Protein AF-A0A930NSH7-F1 (af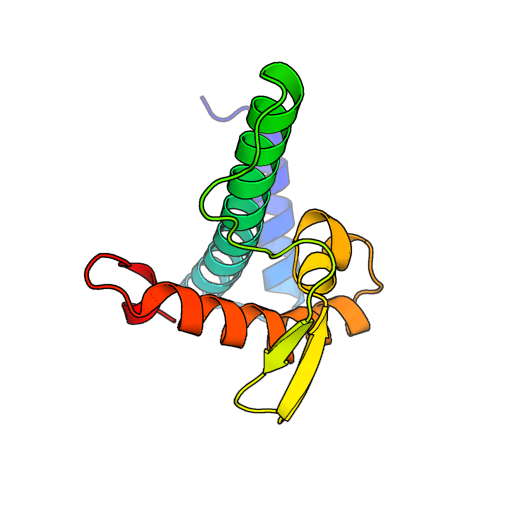db_monomer_lite)

Radius of gyration: 16.74 Å; chains: 1; bounding box: 42×33×46 Å

Secondary structure (DSSP, 8-state):
---HHHHHHHHHHHHHHHHTT---HHHHHHHHHHHHHHHHHHHHHHHHHHHHHHTT---SS-SS-TT-EEE-TTT--EEEGGGGSHHHHTTS-HHHHHHHIIIIIHHHHHHHTTSTT-GGGGT-

Structure (mmCIF, N/CA/C/O backbone):
data_AF-A0A930NSH7-F1
#
_entry.id   AF-A0A930NSH7-F1
#
loop_
_atom_site.group_PDB
_atom_site.id
_atom_site.type_symbol
_atom_site.label_atom_id
_atom_site.label_alt_id
_atom_site.label_comp_id
_atom_site.label_asym_id
_atom_site.label_entity_id
_atom_site.label_seq_id
_atom_site.pdbx_PDB_ins_code
_atom_site.Cartn_x
_atom_site.Cartn_y
_atom_site.Cartn_z
_atom_site.occupancy
_atom_site.B_iso_or_equiv
_atom_site.auth_seq_id
_atom_site.auth_comp_id
_atom_site.auth_asym_id
_atom_site.auth_atom_id
_atom_site.pdbx_PDB_model_num
ATOM 1 N N . MET A 1 1 ? -20.522 20.195 -0.266 1.00 53.00 1 MET A N 1
ATOM 2 C CA . MET A 1 1 ? -21.417 19.530 0.707 1.00 53.00 1 MET A CA 1
ATOM 3 C C . MET A 1 1 ? -21.140 18.042 0.645 1.00 53.00 1 MET A C 1
ATOM 5 O O . MET A 1 1 ? -21.145 17.502 -0.452 1.00 53.00 1 MET A O 1
ATOM 9 N N . ILE A 1 2 ? -20.865 17.403 1.782 1.00 58.16 2 ILE A N 1
ATOM 10 C CA . ILE A 1 2 ? -20.812 15.938 1.863 1.00 58.16 2 ILE A CA 1
ATOM 11 C C . ILE A 1 2 ? -22.242 15.445 1.614 1.00 58.16 2 ILE A C 1
ATOM 13 O O . ILE A 1 2 ? -23.164 15.867 2.311 1.00 58.16 2 ILE A O 1
ATOM 17 N N . THR A 1 3 ? -22.456 14.646 0.571 1.00 76.25 3 THR A N 1
ATOM 18 C CA . THR A 1 3 ? -23.774 14.073 0.270 1.00 76.25 3 THR A CA 1
ATOM 19 C C . THR A 1 3 ? -24.158 13.054 1.345 1.00 76.25 3 THR A C 1
ATOM 21 O O . THR A 1 3 ? -23.286 12.494 2.014 1.00 76.25 3 THR A O 1
ATOM 24 N N . GLY A 1 4 ? -25.459 12.790 1.517 1.00 81.56 4 GLY A N 1
ATOM 25 C CA . GLY A 1 4 ? -25.937 11.817 2.510 1.00 81.56 4 GLY A CA 1
ATOM 26 C C . GLY A 1 4 ? -25.272 10.442 2.370 1.00 81.56 4 GLY A C 1
ATOM 27 O O . GLY A 1 4 ? -24.912 9.836 3.370 1.00 81.56 4 GLY A O 1
ATOM 28 N N . GLU A 1 5 ? -24.999 10.008 1.136 1.00 82.94 5 GLU A N 1
ATOM 29 C CA . GLU A 1 5 ? -24.356 8.722 0.847 1.00 82.94 5 GLU A CA 1
ATOM 30 C C . GLU A 1 5 ? -22.902 8.641 1.340 1.00 82.94 5 GLU A C 1
ATOM 32 O O . GLU A 1 5 ? -22.498 7.631 1.917 1.00 82.94 5 GLU A O 1
ATOM 37 N N . ILE A 1 6 ? -22.110 9.706 1.157 1.00 83.25 6 ILE A N 1
ATOM 38 C CA . ILE A 1 6 ? -20.717 9.739 1.628 1.00 83.25 6 ILE A CA 1
ATOM 39 C C . ILE A 1 6 ? -20.687 9.690 3.155 1.00 83.25 6 ILE A C 1
ATOM 41 O O . ILE A 1 6 ? -19.890 8.949 3.726 1.00 83.25 6 ILE A O 1
ATOM 45 N N . LYS A 1 7 ? -21.587 10.429 3.815 1.00 82.56 7 LYS A N 1
ATOM 46 C CA . LYS A 1 7 ? -21.708 10.395 5.274 1.00 82.56 7 LYS A CA 1
ATOM 47 C C . LYS A 1 7 ? -22.033 8.983 5.770 1.00 82.56 7 LYS A C 1
ATOM 49 O O . LYS A 1 7 ? -21.334 8.483 6.640 1.00 82.56 7 LYS A O 1
ATOM 54 N N . THR A 1 8 ? -23.006 8.308 5.157 1.00 86.88 8 THR A N 1
ATOM 55 C CA . THR A 1 8 ? -23.367 6.931 5.528 1.00 86.88 8 THR A CA 1
ATOM 56 C C . THR A 1 8 ? -22.198 5.955 5.385 1.00 86.88 8 THR A C 1
ATOM 58 O O . THR A 1 8 ? -22.018 5.101 6.246 1.00 86.88 8 THR A O 1
ATOM 61 N N . LYS A 1 9 ? -21.368 6.081 4.341 1.00 85.75 9 LYS A N 1
ATOM 62 C CA . LYS A 1 9 ? -20.169 5.237 4.183 1.00 85.75 9 LYS A CA 1
ATOM 63 C C . LYS A 1 9 ? -19.134 5.495 5.283 1.00 85.75 9 LYS A C 1
ATOM 65 O O . LYS A 1 9 ? -18.516 4.551 5.760 1.00 85.75 9 LYS A O 1
ATOM 70 N N . ILE A 1 10 ? -18.950 6.753 5.686 1.00 83.62 10 ILE A N 1
ATOM 71 C CA . ILE A 1 10 ? -18.044 7.114 6.788 1.00 83.62 10 ILE A CA 1
ATOM 72 C C . ILE A 1 10 ? -18.554 6.524 8.108 1.00 83.62 10 ILE A C 1
ATOM 74 O O . ILE A 1 10 ? -17.778 5.898 8.828 1.00 83.62 10 ILE A O 1
ATOM 78 N N . ASP A 1 11 ? -19.853 6.654 8.384 1.00 84.19 11 ASP A N 1
ATOM 79 C CA . ASP A 1 11 ? -20.477 6.113 9.596 1.00 84.19 11 ASP A CA 1
ATOM 80 C C . ASP A 1 11 ? -20.327 4.575 9.657 1.00 84.19 11 ASP A C 1
ATOM 82 O O . ASP A 1 11 ? -19.944 4.027 10.686 1.00 84.19 11 ASP A O 1
ATOM 86 N N . GLN A 1 12 ? -20.494 3.870 8.529 1.00 86.81 12 GLN A N 1
ATOM 87 C CA . GLN A 1 12 ? -20.283 2.414 8.447 1.00 86.81 12 GLN A CA 1
ATOM 88 C C . GLN A 1 12 ? -18.843 1.983 8.764 1.00 86.81 12 GLN A C 1
ATOM 90 O O . GLN A 1 12 ? -18.622 0.951 9.406 1.00 86.81 12 GLN A O 1
ATOM 95 N N . ILE A 1 13 ? -17.852 2.753 8.305 1.00 84.19 13 ILE A N 1
ATOM 96 C CA . ILE A 1 13 ? -16.442 2.493 8.618 1.00 84.19 13 ILE A CA 1
ATOM 97 C C . ILE A 1 13 ? -16.225 2.642 10.127 1.00 84.19 13 ILE A C 1
ATOM 99 O O . ILE A 1 13 ? -15.624 1.767 10.749 1.00 84.19 13 ILE A O 1
ATOM 103 N N . TRP A 1 14 ? -16.762 3.710 10.721 1.00 82.19 14 TRP A N 1
ATOM 104 C CA . TRP A 1 14 ? -16.666 3.967 12.157 1.00 82.19 14 TRP A CA 1
ATOM 105 C C . TRP A 1 14 ? -17.290 2.846 13.000 1.00 82.19 14 TRP A C 1
ATOM 107 O O . TRP A 1 14 ? -16.644 2.325 13.912 1.00 82.19 14 TRP A O 1
ATOM 117 N N . ASP A 1 15 ? -18.502 2.412 12.649 1.00 85.06 15 ASP A N 1
ATOM 118 C CA . ASP A 1 15 ? -19.201 1.320 13.335 1.00 85.06 15 ASP A CA 1
ATOM 119 C C . ASP A 1 15 ? -18.402 0.008 13.283 1.00 85.06 15 ASP A C 1
ATOM 121 O O . ASP A 1 15 ? -18.321 -0.724 14.272 1.00 85.06 15 ASP A O 1
ATOM 125 N N . THR A 1 16 ? -17.740 -0.265 12.155 1.00 85.69 16 THR A N 1
ATOM 126 C CA . THR A 1 16 ? -16.900 -1.460 11.981 1.00 85.69 16 THR A CA 1
ATOM 127 C C . THR A 1 16 ? -15.706 -1.460 12.941 1.00 85.69 16 THR A C 1
ATOM 129 O O . THR A 1 16 ? -15.412 -2.486 13.561 1.00 85.69 16 THR A O 1
ATOM 132 N N . PHE A 1 17 ? -15.033 -0.319 13.118 1.00 82.69 17 PHE A N 1
ATOM 133 C CA . PHE A 1 17 ? -13.924 -0.195 14.071 1.00 82.69 17 PHE A CA 1
ATOM 134 C C . PHE A 1 17 ? -14.397 -0.316 15.523 1.00 82.69 17 PHE A C 1
ATOM 136 O O . PHE A 1 17 ? -13.754 -1.001 16.324 1.00 82.69 17 PHE A O 1
ATOM 143 N N . HIS A 1 18 ? -15.554 0.270 15.837 1.00 80.75 18 HIS A N 1
ATOM 144 C CA . HIS A 1 18 ? -16.147 0.203 17.168 1.00 80.75 18 HIS A CA 1
ATOM 145 C C . HIS A 1 18 ? -16.514 -1.237 17.570 1.00 80.75 18 HIS A C 1
ATOM 147 O O . HIS A 1 18 ? -16.164 -1.679 18.665 1.00 80.75 18 HIS A O 1
ATOM 153 N N . VAL A 1 19 ? -17.157 -2.006 16.679 1.00 84.06 19 VAL A N 1
ATOM 154 C CA . VAL A 1 19 ? -17.486 -3.430 16.913 1.00 84.06 19 VAL A CA 1
ATOM 155 C C . VAL A 1 19 ? -16.225 -4.290 17.049 1.00 84.06 19 VAL A C 1
ATOM 157 O O . VAL A 1 19 ? -16.219 -5.269 17.793 1.00 84.06 19 VAL A O 1
ATOM 160 N N . SER A 1 20 ? -15.138 -3.893 16.385 1.00 76.81 20 SER A N 1
ATOM 161 C CA . SER A 1 20 ? -13.837 -4.575 16.436 1.00 76.81 20 SER A CA 1
ATOM 162 C C . SER A 1 20 ? -13.015 -4.241 17.694 1.00 76.81 20 SER A C 1
ATOM 164 O O . SER A 1 20 ? -11.884 -4.702 17.827 1.00 76.81 20 SER A O 1
ATOM 166 N N . GLY A 1 21 ? -13.555 -3.435 18.618 1.00 80.25 21 GLY A N 1
ATOM 167 C CA . GLY A 1 21 ? -12.912 -3.076 19.887 1.00 80.25 21 GLY A CA 1
ATOM 168 C C . GLY A 1 21 ? -11.845 -1.980 19.793 1.00 80.25 21 GLY A C 1
ATOM 169 O O . GLY A 1 21 ? -11.198 -1.678 20.795 1.00 80.25 21 GLY A O 1
ATOM 170 N N . ILE A 1 22 ? -11.674 -1.347 18.626 1.00 78.69 22 ILE A N 1
ATOM 171 C CA . ILE A 1 22 ? -10.795 -0.184 18.453 1.00 78.69 22 ILE A CA 1
ATOM 172 C C . ILE A 1 22 ? -11.627 1.066 18.738 1.00 78.69 22 ILE A C 1
ATOM 174 O O . ILE A 1 22 ? -12.286 1.619 17.862 1.00 78.69 22 ILE A O 1
ATOM 178 N N . THR A 1 23 ? -11.625 1.497 19.998 1.00 78.12 23 THR A N 1
ATOM 179 C CA . THR A 1 23 ? -12.443 2.629 20.461 1.00 78.12 23 THR A CA 1
ATOM 180 C C . THR A 1 23 ? -11.702 3.963 20.447 1.00 78.12 23 THR A C 1
ATOM 182 O O . THR A 1 23 ? -12.347 5.006 20.531 1.00 78.12 23 THR A O 1
ATOM 185 N N . ASN A 1 24 ? -10.366 3.958 20.336 1.00 85.56 24 ASN A N 1
ATOM 186 C CA . ASN A 1 24 ? -9.568 5.182 20.285 1.00 85.56 24 ASN A CA 1
ATOM 187 C C . ASN A 1 24 ? -9.640 5.819 18.879 1.00 85.56 24 ASN A C 1
ATOM 189 O O . ASN A 1 24 ? -9.094 5.243 17.932 1.00 85.56 24 ASN A O 1
ATOM 193 N N . PRO A 1 25 ? -10.232 7.022 18.732 1.00 82.38 25 PRO A N 1
ATOM 194 C CA . PRO A 1 25 ? -10.357 7.704 17.443 1.00 82.38 25 PRO A CA 1
ATOM 195 C C . PRO A 1 25 ? -9.018 7.976 16.749 1.00 82.38 25 PRO A C 1
ATOM 197 O O . PRO A 1 25 ? -8.951 7.953 15.523 1.00 82.38 25 PRO A O 1
ATOM 200 N N . ILE A 1 26 ? -7.953 8.229 17.520 1.00 87.88 26 ILE A N 1
ATOM 201 C CA . ILE A 1 26 ? -6.618 8.510 16.975 1.00 87.88 26 ILE A CA 1
ATOM 202 C C . ILE A 1 26 ? -6.068 7.258 16.292 1.00 87.88 26 ILE A C 1
ATOM 204 O O . ILE A 1 26 ? -5.634 7.325 15.148 1.00 87.88 26 ILE A O 1
ATOM 208 N N . THR A 1 27 ? -6.183 6.102 16.947 1.00 85.25 27 THR A N 1
ATOM 209 C CA . THR A 1 27 ? -5.752 4.820 16.379 1.00 85.25 27 THR A CA 1
ATOM 210 C C . THR A 1 27 ? -6.528 4.483 15.109 1.00 85.25 27 THR A C 1
ATOM 212 O O . THR A 1 27 ? -5.935 4.045 14.129 1.00 85.25 27 THR A O 1
ATOM 215 N N . VAL A 1 28 ? -7.844 4.726 15.082 1.00 84.88 28 VAL A N 1
ATOM 216 C CA . VAL A 1 28 ? -8.649 4.541 13.861 1.00 84.88 28 VAL A CA 1
ATOM 217 C C . VAL A 1 28 ? -8.129 5.425 12.728 1.00 84.88 28 VAL A C 1
ATOM 219 O O . VAL A 1 28 ? -7.939 4.946 11.609 1.00 84.88 28 VAL A O 1
ATOM 222 N N . LEU A 1 29 ? -7.853 6.698 13.017 1.00 85.94 29 LEU A N 1
ATOM 223 C CA . LEU A 1 29 ? -7.335 7.642 12.031 1.00 85.94 29 LEU A CA 1
ATOM 224 C C . LEU A 1 29 ? -5.963 7.217 11.491 1.00 85.94 29 LEU A C 1
ATOM 226 O O . LEU A 1 29 ? -5.741 7.303 10.284 1.00 85.94 29 LEU A O 1
ATOM 230 N N . GLU A 1 30 ? -5.069 6.711 12.339 1.00 85.81 30 GLU A N 1
ATOM 231 C CA . GLU A 1 30 ? -3.772 6.163 11.922 1.00 85.81 30 GLU A CA 1
ATOM 232 C C . GLU A 1 30 ? -3.944 4.973 10.970 1.00 85.81 30 GLU A C 1
ATOM 234 O O . GLU A 1 30 ? -3.396 4.986 9.867 1.00 85.81 30 GLU A O 1
ATOM 239 N N . GLN A 1 31 ? -4.774 3.987 11.334 1.00 85.31 31 GLN A N 1
ATOM 240 C CA . GLN A 1 31 ? -5.016 2.814 10.485 1.00 85.31 31 GLN A CA 1
ATOM 241 C C . GLN A 1 31 ? -5.623 3.202 9.129 1.00 85.31 31 GLN A C 1
ATOM 243 O O . GLN A 1 31 ? -5.209 2.690 8.086 1.00 85.31 31 GLN A O 1
ATOM 248 N N . MET A 1 32 ? -6.571 4.145 9.120 1.00 86.94 32 MET A N 1
ATOM 249 C CA . MET A 1 32 ? -7.138 4.676 7.878 1.00 86.94 32 MET A CA 1
ATOM 250 C C . MET A 1 32 ? -6.088 5.404 7.038 1.00 86.94 32 MET A C 1
ATOM 252 O O . MET A 1 32 ? -6.044 5.224 5.823 1.00 86.94 32 MET A O 1
ATOM 256 N N . THR A 1 33 ? -5.220 6.194 7.671 1.00 87.44 33 THR A N 1
ATOM 257 C CA . THR A 1 33 ? -4.157 6.934 6.980 1.00 87.44 33 THR A CA 1
ATOM 258 C C . THR A 1 33 ? -3.159 5.982 6.325 1.00 87.44 33 THR A C 1
ATOM 260 O O . THR A 1 33 ? -2.796 6.196 5.170 1.00 87.44 33 THR A O 1
ATOM 263 N N . TYR A 1 34 ? -2.781 4.888 6.993 1.00 88.31 34 TYR A N 1
ATOM 264 C CA . TYR A 1 34 ? -1.928 3.857 6.396 1.00 88.31 34 TYR A CA 1
ATOM 265 C C . TYR A 1 34 ? -2.581 3.198 5.180 1.00 88.31 34 TYR A C 1
ATOM 267 O O . TYR A 1 34 ? -1.939 3.046 4.140 1.00 88.31 34 TYR A O 1
ATOM 275 N N . ILE A 1 35 ? -3.872 2.870 5.270 1.00 89.62 35 ILE A N 1
ATOM 276 C CA . ILE A 1 35 ? -4.642 2.326 4.144 1.00 89.62 35 ILE A CA 1
ATOM 277 C C . ILE A 1 35 ? -4.687 3.305 2.969 1.00 89.62 35 ILE A C 1
ATOM 279 O O . ILE A 1 35 ? -4.433 2.912 1.827 1.00 89.62 35 ILE A O 1
ATOM 283 N N . PHE A 1 36 ? -4.973 4.580 3.230 1.00 90.44 36 PHE A N 1
ATOM 284 C CA . PHE A 1 36 ? -4.990 5.596 2.183 1.00 90.44 36 PHE A CA 1
ATOM 285 C C . PHE A 1 36 ? -3.627 5.775 1.541 1.00 90.44 36 PHE A C 1
ATOM 287 O O . PHE A 1 36 ? -3.553 5.864 0.321 1.00 90.44 36 PHE A O 1
ATOM 294 N N . PHE A 1 37 ? -2.556 5.762 2.327 1.00 89.00 37 PHE A N 1
ATOM 295 C CA . PHE A 1 37 ? -1.210 5.876 1.796 1.00 89.00 37 PHE A CA 1
ATOM 296 C C . PHE A 1 37 ? -0.861 4.707 0.865 1.00 89.00 37 PHE A C 1
ATOM 298 O O . PHE A 1 37 ? -0.438 4.941 -0.264 1.00 89.00 37 PHE A O 1
ATOM 305 N N . MET A 1 38 ? -1.112 3.462 1.292 1.00 91.38 38 MET A N 1
ATOM 306 C CA . MET A 1 38 ? -0.905 2.270 0.456 1.00 91.38 38 MET A CA 1
ATOM 307 C C . MET A 1 38 ? -1.663 2.370 -0.872 1.00 91.38 38 MET A C 1
ATOM 309 O O . MET A 1 38 ? -1.112 2.078 -1.932 1.00 91.38 38 MET A O 1
ATOM 313 N N . LYS A 1 39 ? -2.919 2.826 -0.821 1.00 93.50 39 LYS A N 1
ATOM 314 C CA . LYS A 1 39 ? -3.732 3.037 -2.018 1.00 93.50 39 LYS A CA 1
ATOM 315 C C . LYS A 1 39 ? -3.185 4.156 -2.909 1.00 93.50 39 LYS A C 1
ATOM 317 O O . LYS A 1 39 ? -3.084 3.963 -4.112 1.00 93.50 39 LYS A O 1
ATOM 322 N N . MET A 1 40 ? -2.840 5.308 -2.339 1.00 9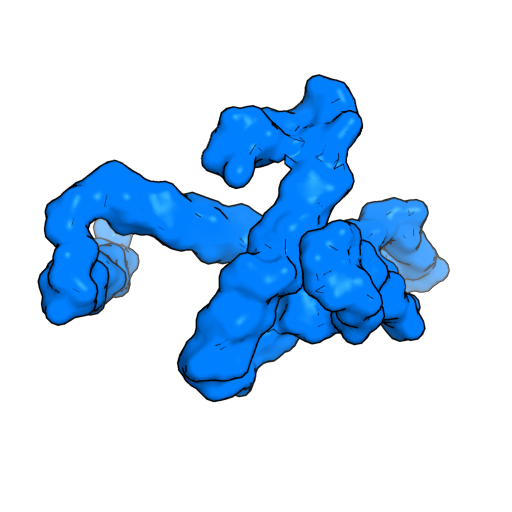2.00 40 MET A N 1
ATOM 323 C CA . MET A 1 40 ? -2.314 6.454 -3.087 1.00 92.00 40 MET A CA 1
ATOM 324 C C . MET A 1 40 ? -0.990 6.129 -3.779 1.00 92.00 40 MET A C 1
ATOM 326 O O . MET A 1 40 ? -0.756 6.591 -4.893 1.00 92.00 40 MET A O 1
ATOM 330 N N . LEU A 1 41 ? -0.137 5.335 -3.129 1.00 91.44 41 LEU A N 1
ATOM 331 C CA . LEU A 1 41 ? 1.135 4.891 -3.688 1.00 91.44 41 LEU A CA 1
ATOM 332 C C . LEU A 1 41 ? 0.925 4.041 -4.948 1.00 91.44 41 LEU A C 1
ATOM 334 O O . LEU A 1 41 ? 1.567 4.278 -5.968 1.00 91.44 41 LEU A O 1
ATOM 338 N N . ASP A 1 42 ? -0.007 3.090 -4.891 1.00 94.38 42 ASP A N 1
ATOM 339 C CA . ASP A 1 42 ? -0.355 2.242 -6.033 1.00 94.38 42 ASP A CA 1
ATOM 340 C C . ASP A 1 42 ? -1.101 3.015 -7.134 1.00 94.38 42 ASP A C 1
ATOM 342 O O . ASP A 1 42 ? -0.779 2.874 -8.310 1.00 94.38 42 ASP A O 1
ATOM 346 N N . ASP A 1 43 ? -2.038 3.897 -6.769 1.00 94.75 43 ASP A N 1
ATOM 347 C CA . ASP A 1 43 ? -2.763 4.745 -7.725 1.00 94.75 43 ASP A CA 1
ATOM 348 C C . ASP A 1 43 ? -1.794 5.655 -8.515 1.00 94.75 43 ASP A C 1
ATOM 350 O O . ASP A 1 43 ? -1.961 5.837 -9.720 1.00 94.75 43 ASP A O 1
ATOM 354 N N . LYS A 1 44 ? -0.748 6.192 -7.865 1.00 91.81 44 LYS A N 1
ATOM 355 C CA . LYS A 1 44 ? 0.302 6.984 -8.530 1.00 91.81 44 LYS A CA 1
ATOM 356 C C . LYS A 1 44 ? 1.087 6.142 -9.539 1.00 91.81 44 LYS A C 1
ATOM 358 O O . LYS A 1 44 ? 1.301 6.595 -10.660 1.00 91.81 44 LYS A O 1
ATOM 363 N N . GLN A 1 45 ? 1.492 4.932 -9.155 1.00 91.44 45 GLN A N 1
ATOM 364 C CA . GLN A 1 45 ? 2.194 4.007 -10.047 1.00 91.44 45 GLN A CA 1
ATOM 365 C C . GLN A 1 45 ? 1.320 3.642 -11.260 1.00 91.44 45 GLN A C 1
ATOM 367 O O . GLN A 1 45 ? 1.797 3.703 -12.388 1.00 91.44 45 GLN A O 1
ATOM 372 N N . LEU A 1 46 ? 0.034 3.337 -11.047 1.00 94.19 46 LEU A N 1
ATOM 373 C CA . LEU A 1 46 ? -0.922 3.056 -12.127 1.00 94.19 46 LEU A CA 1
ATOM 374 C C . LEU A 1 46 ? -1.062 4.238 -13.093 1.00 94.19 46 LEU A C 1
ATOM 376 O O . LEU A 1 46 ? -1.071 4.047 -14.303 1.00 94.19 46 LEU A O 1
ATOM 380 N N . GLN A 1 47 ? -1.123 5.465 -12.573 1.00 93.69 47 GLN A N 1
ATOM 381 C CA . GLN A 1 47 ? -1.182 6.666 -13.403 1.00 93.69 47 GLN A CA 1
ATOM 382 C C . GLN A 1 47 ? 0.090 6.845 -14.252 1.00 93.69 47 GLN A C 1
ATOM 384 O O . GLN A 1 47 ? 0.004 7.243 -15.414 1.00 93.69 47 GLN A O 1
ATOM 389 N N . GLU A 1 48 ? 1.267 6.568 -13.689 1.00 92.25 48 GLU A N 1
ATOM 390 C CA . GLU A 1 48 ? 2.536 6.615 -14.425 1.00 92.25 48 GLU A CA 1
ATOM 391 C C . GLU A 1 48 ? 2.608 5.514 -15.497 1.00 92.25 48 GLU A C 1
ATOM 393 O O . GLU A 1 48 ? 3.054 5.782 -16.611 1.00 92.25 48 GLU A O 1
ATOM 398 N N . GLU A 1 49 ? 2.109 4.310 -15.201 1.00 92.56 49 GLU A N 1
ATOM 399 C CA . GLU A 1 49 ? 1.974 3.196 -16.151 1.00 92.56 49 GLU A CA 1
ATOM 400 C C . GLU A 1 49 ? 0.996 3.523 -17.293 1.00 92.56 49 GLU A C 1
ATOM 402 O O . GLU A 1 49 ? 1.284 3.232 -18.454 1.00 92.56 49 GLU A O 1
ATOM 407 N N . ASP A 1 50 ? -0.138 4.162 -16.996 1.00 93.50 50 ASP A N 1
ATOM 408 C CA . ASP A 1 50 ? -1.110 4.628 -17.993 1.00 93.50 50 ASP A CA 1
ATOM 409 C C . ASP A 1 50 ? -0.476 5.634 -18.957 1.00 93.50 50 ASP A C 1
ATOM 411 O O . ASP A 1 50 ? -0.527 5.448 -20.172 1.00 93.50 50 ASP A O 1
ATOM 415 N N . MET A 1 51 ? 0.198 6.657 -18.421 1.00 91.50 51 MET A N 1
ATOM 416 C CA . MET A 1 51 ? 0.904 7.644 -19.241 1.00 91.50 51 MET A CA 1
ATOM 417 C C . MET A 1 51 ? 2.010 6.996 -20.077 1.00 91.50 51 MET A C 1
ATOM 419 O O . MET A 1 51 ? 2.150 7.294 -21.260 1.00 91.50 51 MET A O 1
ATOM 423 N N . ALA A 1 52 ? 2.791 6.097 -19.481 1.00 92.31 52 ALA A N 1
ATOM 424 C CA . ALA A 1 52 ? 3.849 5.379 -20.175 1.00 92.31 52 ALA A CA 1
ATOM 425 C C . ALA A 1 52 ? 3.301 4.610 -21.392 1.00 92.31 52 ALA A C 1
ATOM 427 O O . ALA A 1 52 ? 3.869 4.713 -22.480 1.00 92.31 52 ALA A O 1
ATOM 428 N N . ARG A 1 53 ? 2.149 3.940 -21.241 1.00 91.62 53 ARG A N 1
ATOM 429 C CA . ARG A 1 53 ? 1.448 3.245 -22.335 1.00 91.62 53 ARG A CA 1
ATOM 430 C C . ARG A 1 53 ? 0.934 4.189 -23.418 1.00 91.62 53 ARG A C 1
ATOM 432 O O . ARG A 1 53 ? 1.104 3.887 -24.595 1.00 91.62 53 ARG A O 1
ATOM 439 N N . ASP A 1 54 ? 0.341 5.318 -23.039 1.00 94.38 54 ASP A N 1
ATOM 440 C CA . ASP A 1 54 ? -0.202 6.290 -23.998 1.00 94.38 54 ASP A CA 1
ATOM 441 C C . ASP A 1 54 ? 0.891 6.945 -24.861 1.00 94.38 54 ASP A C 1
ATOM 443 O O . ASP A 1 54 ? 0.645 7.311 -26.012 1.00 94.38 54 ASP A O 1
ATOM 447 N N . PHE A 1 55 ? 2.104 7.078 -24.317 1.00 92.44 55 PHE A N 1
ATOM 448 C CA . PHE A 1 55 ? 3.246 7.712 -24.982 1.00 92.44 55 PHE A CA 1
ATOM 449 C C . PHE A 1 55 ? 4.320 6.728 -25.482 1.00 92.44 55 PHE A C 1
ATOM 451 O O . PHE A 1 55 ? 5.388 7.186 -25.886 1.00 92.44 55 PHE A O 1
ATOM 458 N N . ASP A 1 56 ? 4.057 5.413 -25.457 1.00 89.56 56 ASP A N 1
ATOM 459 C CA . ASP A 1 56 ? 5.008 4.341 -25.822 1.00 89.56 56 ASP A CA 1
ATOM 460 C C . ASP A 1 56 ? 6.396 4.538 -25.178 1.00 89.56 56 ASP A C 1
ATOM 462 O O . ASP A 1 56 ? 7.449 4.507 -25.817 1.00 89.56 56 ASP A O 1
ATOM 466 N N . SER A 1 57 ? 6.381 4.844 -23.881 1.00 90.44 57 SER A N 1
ATOM 467 C CA . SER A 1 57 ? 7.563 5.148 -23.074 1.00 90.44 57 SER A CA 1
ATOM 468 C C . SER A 1 57 ? 7.628 4.250 -21.840 1.00 90.44 57 SER A C 1
ATOM 470 O O . SER A 1 57 ? 6.673 3.550 -21.518 1.00 90.44 57 SER A O 1
ATOM 472 N N . GLU A 1 58 ? 8.759 4.254 -21.137 1.00 86.81 58 GLU A N 1
ATOM 473 C CA . GLU A 1 58 ? 8.938 3.488 -19.900 1.00 86.81 58 GLU A CA 1
ATOM 474 C C . GLU A 1 58 ? 8.787 4.381 -18.661 1.00 86.81 58 GLU A C 1
ATOM 476 O O . GLU A 1 58 ? 9.187 5.553 -18.654 1.00 86.81 58 GLU A O 1
ATOM 481 N N . VAL A 1 59 ? 8.252 3.812 -17.575 1.00 87.88 59 VAL A N 1
ATOM 482 C CA . VAL A 1 59 ? 8.221 4.481 -16.269 1.00 87.88 59 VAL A CA 1
ATOM 483 C C . VAL A 1 59 ? 9.659 4.631 -15.775 1.00 87.88 59 VAL A C 1
ATOM 485 O O . VAL A 1 59 ? 10.362 3.648 -15.567 1.00 87.88 59 VAL A O 1
ATOM 488 N N . LYS A 1 60 ? 10.116 5.874 -15.592 1.00 79.50 60 LYS A N 1
ATOM 489 C CA . LYS A 1 60 ? 11.534 6.162 -15.310 1.00 79.50 60 LYS A CA 1
ATOM 490 C C . LYS A 1 60 ? 11.997 5.718 -13.922 1.00 79.50 60 LYS A C 1
ATOM 492 O O . LYS A 1 60 ? 13.158 5.364 -13.775 1.00 79.50 60 LYS A O 1
ATOM 497 N N . ASN A 1 61 ? 11.123 5.784 -12.916 1.00 81.75 61 ASN A N 1
ATOM 498 C CA . ASN A 1 61 ? 11.437 5.435 -11.526 1.00 81.75 61 ASN A CA 1
ATOM 499 C C . ASN A 1 61 ? 10.215 4.784 -10.856 1.00 81.75 61 ASN A C 1
ATOM 501 O O . ASN A 1 61 ? 9.598 5.405 -9.988 1.00 81.75 61 ASN A O 1
ATOM 505 N N . PRO A 1 62 ? 9.812 3.578 -11.289 1.00 86.69 62 PRO A N 1
ATOM 506 C CA . PRO A 1 62 ? 8.642 2.923 -10.730 1.00 86.69 62 PRO A CA 1
ATOM 507 C C . PRO A 1 62 ? 8.891 2.591 -9.257 1.00 86.69 62 PRO A C 1
ATOM 509 O O . PRO A 1 62 ? 9.962 2.114 -8.881 1.00 86.69 62 PRO A O 1
ATOM 512 N N . THR A 1 63 ? 7.882 2.821 -8.422 1.00 87.19 63 THR A N 1
ATOM 513 C CA . THR A 1 63 ? 7.931 2.406 -7.013 1.00 87.19 63 THR A CA 1
ATOM 514 C C . THR A 1 63 ? 7.896 0.883 -6.907 1.00 87.19 63 THR A C 1
ATOM 516 O O . THR A 1 63 ? 8.610 0.292 -6.103 1.00 87.19 63 THR A O 1
ATOM 519 N N . PHE A 1 64 ? 7.077 0.246 -7.744 1.00 91.12 64 PHE A N 1
ATOM 520 C CA . PHE A 1 64 ? 6.943 -1.202 -7.820 1.00 91.12 64 PHE A CA 1
ATOM 521 C C . PHE A 1 64 ? 7.597 -1.698 -9.110 1.00 91.12 64 PHE A C 1
ATOM 523 O O . PHE A 1 64 ? 7.122 -1.405 -10.205 1.00 91.12 64 PHE A O 1
ATOM 530 N N . LEU A 1 65 ? 8.712 -2.422 -8.992 1.00 90.38 65 LEU A N 1
ATOM 531 C CA . LEU A 1 65 ? 9.462 -2.908 -10.150 1.00 90.38 65 LEU A CA 1
ATOM 532 C C . LEU A 1 65 ? 8.767 -4.127 -10.769 1.00 90.38 65 LEU A C 1
ATOM 534 O O . LEU A 1 65 ? 8.7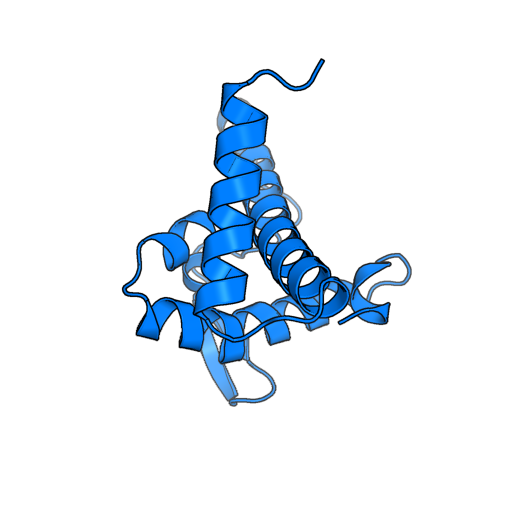04 -5.199 -10.161 1.00 90.38 65 LEU A O 1
ATOM 538 N N . VAL A 1 66 ? 8.277 -3.969 -11.999 1.00 88.56 66 VAL A N 1
ATOM 539 C CA . VAL A 1 66 ? 7.554 -5.020 -12.728 1.00 88.56 66 VAL A CA 1
ATOM 540 C C . VAL A 1 66 ? 8.446 -6.248 -12.923 1.00 88.56 66 VAL A C 1
ATOM 542 O O . VAL A 1 66 ? 9.566 -6.156 -13.425 1.00 88.56 66 VAL A O 1
ATOM 545 N N . GLY A 1 67 ? 7.936 -7.417 -12.527 1.00 89.56 67 GLY A N 1
ATOM 546 C CA . GLY A 1 67 ? 8.630 -8.701 -12.679 1.00 89.56 67 GLY A CA 1
ATOM 547 C C . GLY A 1 67 ? 9.820 -8.916 -11.738 1.00 89.56 67 GLY A C 1
ATOM 548 O O . GLY A 1 67 ? 10.542 -9.897 -11.910 1.00 89.56 67 GLY A O 1
ATOM 549 N N . GLN A 1 68 ? 10.032 -8.034 -10.757 1.00 92.94 68 GLN A N 1
ATOM 550 C CA . GLN A 1 68 ? 11.097 -8.176 -9.766 1.00 92.94 68 GLN A CA 1
ATOM 551 C C . GLN A 1 68 ? 10.554 -8.524 -8.377 1.00 92.94 68 GLN A C 1
ATOM 553 O O . GLN A 1 68 ? 9.374 -8.327 -8.063 1.00 92.94 68 GLN A O 1
ATOM 558 N N . ASN A 1 69 ? 11.463 -8.997 -7.526 1.00 94.44 69 ASN A N 1
ATOM 559 C CA . ASN A 1 69 ? 11.215 -9.245 -6.114 1.00 94.44 69 ASN A CA 1
ATOM 560 C C . ASN A 1 69 ? 11.927 -8.188 -5.265 1.00 94.44 69 ASN A C 1
ATOM 562 O O . ASN A 1 69 ? 13.057 -7.791 -5.549 1.00 94.44 69 ASN A O 1
ATOM 566 N N . TRP A 1 70 ? 11.264 -7.757 -4.203 1.00 94.00 70 TRP A N 1
ATOM 567 C CA . TRP A 1 70 ? 11.848 -6.995 -3.116 1.00 94.00 70 TRP A CA 1
ATOM 568 C C . TRP A 1 70 ? 12.333 -7.958 -2.031 1.00 94.00 70 TRP A C 1
ATOM 570 O O . TRP A 1 70 ? 11.587 -8.840 -1.605 1.00 94.00 70 TRP A O 1
ATOM 580 N N . LEU A 1 71 ? 13.578 -7.800 -1.584 1.00 93.44 71 LEU A N 1
ATOM 581 C CA . LEU A 1 71 ? 14.105 -8.544 -0.444 1.00 93.44 71 LEU A CA 1
ATOM 582 C C . LEU A 1 71 ? 13.702 -7.821 0.840 1.00 93.44 71 LEU A C 1
ATOM 584 O O . LEU A 1 71 ? 14.180 -6.719 1.111 1.00 93.44 71 LEU A O 1
ATOM 588 N N . ASN A 1 72 ? 12.842 -8.451 1.633 1.00 91.62 72 ASN A N 1
ATOM 589 C CA . ASN A 1 72 ? 12.434 -7.906 2.916 1.00 91.62 72 ASN A CA 1
ATOM 590 C C . ASN A 1 72 ? 13.619 -7.954 3.903 1.00 91.62 72 ASN A C 1
ATOM 592 O O . ASN A 1 72 ? 14.087 -9.048 4.221 1.00 91.62 72 ASN A O 1
ATOM 596 N N . PRO A 1 73 ? 14.106 -6.812 4.427 1.00 88.56 73 PRO A N 1
ATOM 597 C CA . PRO A 1 73 ? 15.284 -6.778 5.293 1.00 88.56 73 PRO A CA 1
ATOM 598 C C . PRO A 1 73 ? 15.029 -7.357 6.693 1.00 88.56 73 PRO A C 1
ATOM 600 O O . PRO A 1 73 ? 15.981 -7.613 7.423 1.00 88.56 73 PRO A O 1
ATOM 603 N N . VAL A 1 74 ? 13.764 -7.538 7.086 1.00 89.00 74 VAL A N 1
ATOM 604 C CA . VAL A 1 74 ? 13.377 -8.076 8.398 1.00 89.00 74 VAL A CA 1
ATOM 605 C C . VAL A 1 74 ? 13.169 -9.584 8.336 1.00 89.00 74 VAL A C 1
ATOM 607 O O . VAL A 1 74 ? 13.590 -10.302 9.240 1.00 89.00 74 VAL A O 1
ATOM 610 N N . THR A 1 75 ? 12.494 -10.072 7.294 1.00 89.31 75 THR A N 1
ATOM 611 C CA . THR A 1 75 ? 12.170 -11.501 7.153 1.00 89.31 75 THR A CA 1
ATOM 612 C C . THR A 1 75 ? 13.157 -12.266 6.274 1.00 89.31 75 THR A C 1
ATOM 614 O O . THR A 1 75 ? 13.090 -13.492 6.242 1.00 89.31 75 THR A O 1
ATOM 617 N N . GLU A 1 76 ? 14.045 -11.562 5.563 1.00 91.38 76 GLU A N 1
ATOM 618 C CA . GLU A 1 76 ? 14.989 -12.105 4.574 1.00 91.38 76 GLU A CA 1
ATOM 619 C C . GLU A 1 76 ? 14.305 -12.888 3.437 1.00 91.38 76 GLU A C 1
ATOM 621 O O . GLU A 1 76 ? 14.916 -13.727 2.776 1.00 91.38 76 GLU A O 1
ATOM 626 N N . GLN A 1 77 ? 13.019 -12.619 3.194 1.00 92.12 77 GLN A N 1
ATOM 627 C CA . GLN A 1 77 ? 12.242 -13.262 2.137 1.00 92.12 77 GLN A CA 1
ATOM 628 C C . GLN A 1 77 ? 12.159 -12.384 0.893 1.00 92.12 77 GLN A C 1
ATOM 630 O O . GLN A 1 77 ? 11.987 -11.166 0.976 1.00 92.12 77 GLN A O 1
ATOM 635 N N . GLU A 1 78 ? 12.224 -13.024 -0.272 1.00 94.62 78 GLU A N 1
ATOM 636 C CA . GLU A 1 78 ? 11.902 -12.386 -1.542 1.00 94.62 78 GLU A CA 1
ATOM 637 C C . GLU A 1 78 ? 10.386 -12.295 -1.727 1.00 94.62 78 GLU A C 1
ATOM 639 O O . GLU A 1 78 ? 9.672 -13.300 -1.693 1.00 94.62 78 GLU A O 1
ATOM 644 N N . VAL A 1 79 ? 9.901 -11.080 -1.954 1.00 94.31 79 VAL A N 1
ATOM 645 C CA . VAL A 1 79 ? 8.482 -10.774 -2.112 1.00 94.31 79 VAL A CA 1
ATOM 646 C C . VAL A 1 79 ? 8.280 -10.064 -3.448 1.00 94.31 79 VAL A C 1
ATOM 648 O O . VAL A 1 79 ? 8.875 -9.009 -3.660 1.00 94.31 79 VAL A O 1
ATOM 651 N N . PRO A 1 80 ? 7.442 -10.579 -4.363 1.00 95.88 80 PRO A N 1
ATOM 652 C CA . PRO A 1 80 ? 7.174 -9.901 -5.629 1.00 95.88 80 PRO A CA 1
ATOM 653 C C . PRO A 1 80 ? 6.623 -8.491 -5.404 1.00 95.88 80 PRO A C 1
ATOM 655 O O . PRO A 1 80 ? 5.655 -8.335 -4.651 1.00 95.88 80 PRO A O 1
ATOM 658 N N . TYR A 1 81 ? 7.169 -7.480 -6.091 1.00 94.00 81 TYR A N 1
ATOM 659 C CA . TYR A 1 81 ? 6.686 -6.092 -5.975 1.00 94.00 81 TYR A CA 1
ATOM 660 C C . TYR A 1 81 ? 5.182 -5.984 -6.255 1.00 94.00 81 TYR A C 1
ATOM 662 O O . TYR A 1 81 ? 4.461 -5.326 -5.509 1.00 94.00 81 TYR A O 1
ATOM 670 N N . GLU A 1 82 ? 4.689 -6.710 -7.261 1.00 94.12 82 GLU A N 1
ATOM 671 C CA . GLU A 1 82 ? 3.264 -6.766 -7.612 1.00 94.12 82 GLU A CA 1
ATOM 672 C C . GLU A 1 82 ? 2.380 -7.214 -6.439 1.00 94.12 82 GLU A C 1
ATOM 674 O O . GLU A 1 82 ? 1.293 -6.684 -6.232 1.00 94.12 82 GLU A O 1
ATOM 679 N N . SER A 1 83 ? 2.850 -8.157 -5.617 1.00 94.12 83 SER A N 1
ATOM 680 C CA . SER A 1 83 ? 2.071 -8.669 -4.482 1.00 94.12 83 SER A CA 1
ATOM 681 C C . SER A 1 83 ? 1.886 -7.636 -3.364 1.00 94.12 83 SER A C 1
ATOM 683 O O . SER A 1 83 ? 0.954 -7.754 -2.567 1.00 94.12 83 SER A O 1
ATOM 685 N N . MET A 1 84 ? 2.732 -6.602 -3.338 1.00 94.31 84 MET A N 1
ATOM 686 C CA . MET A 1 84 ? 2.683 -5.500 -2.377 1.00 94.31 84 MET A CA 1
ATOM 687 C C . MET A 1 84 ? 1.830 -4.318 -2.860 1.00 94.31 84 MET A C 1
ATOM 689 O O . MET A 1 84 ? 1.687 -3.337 -2.132 1.00 94.31 84 MET A O 1
ATOM 693 N N . ARG A 1 85 ? 1.244 -4.391 -4.063 1.00 95.00 85 ARG A N 1
ATOM 694 C CA . ARG A 1 85 ? 0.363 -3.347 -4.603 1.00 95.00 85 ARG A CA 1
ATOM 695 C C . ARG A 1 85 ? -1.039 -3.451 -4.014 1.00 95.00 85 ARG A C 1
ATOM 697 O O . ARG A 1 85 ? -1.616 -4.540 -3.948 1.00 95.00 85 ARG A O 1
ATOM 704 N N . TRP A 1 86 ? -1.624 -2.308 -3.648 1.00 94.94 86 TRP A N 1
ATOM 705 C CA . TRP A 1 86 ? -2.983 -2.236 -3.096 1.00 94.94 86 TRP A CA 1
ATOM 706 C C . TRP A 1 86 ? -4.020 -2.894 -4.012 1.00 94.94 86 TRP A C 1
ATOM 708 O O . TRP A 1 86 ? -4.863 -3.659 -3.544 1.00 94.94 86 TRP A O 1
ATOM 718 N N . SER A 1 87 ? -3.944 -2.634 -5.317 1.00 94.75 87 SER A N 1
ATOM 719 C CA . SER A 1 87 ? -4.791 -3.226 -6.356 1.00 94.75 87 SER A CA 1
ATOM 720 C C . SER A 1 87 ? -4.731 -4.751 -6.397 1.00 94.75 87 SER A C 1
ATOM 722 O O . SER A 1 87 ? -5.712 -5.364 -6.806 1.00 94.75 87 SER A O 1
ATOM 724 N N . VAL A 1 88 ? -3.649 -5.369 -5.918 1.00 94.88 88 VAL A N 1
ATOM 725 C CA . VAL A 1 88 ? -3.465 -6.824 -5.892 1.00 94.88 88 VAL A CA 1
ATOM 726 C C . VAL A 1 88 ? -3.918 -7.404 -4.555 1.00 94.88 88 VAL A C 1
ATOM 728 O O . VAL A 1 88 ? -4.863 -8.199 -4.508 1.00 94.88 88 VAL A O 1
ATOM 731 N N . PHE A 1 89 ? -3.300 -6.997 -3.441 1.00 94.19 89 PHE A N 1
ATOM 732 C CA . PHE A 1 89 ? -3.549 -7.664 -2.160 1.00 94.19 89 PHE A CA 1
ATOM 733 C C . PHE A 1 89 ? -4.961 -7.425 -1.612 1.00 94.19 89 PHE A C 1
ATOM 735 O O . PHE A 1 89 ? -5.461 -8.255 -0.855 1.00 94.19 89 PHE A O 1
ATOM 742 N N . ARG A 1 90 ? -5.659 -6.354 -2.019 1.00 93.31 90 ARG A N 1
ATOM 743 C CA . ARG A 1 90 ? -7.051 -6.093 -1.595 1.00 93.31 90 ARG A CA 1
ATOM 744 C C . ARG A 1 90 ? -8.045 -7.173 -2.030 1.00 93.31 90 ARG A C 1
ATOM 746 O O . ARG A 1 90 ? -9.158 -7.220 -1.515 1.00 93.31 90 ARG A O 1
ATOM 753 N N . HIS A 1 91 ? -7.677 -7.975 -3.029 1.00 92.88 91 HIS A N 1
ATOM 754 C CA . HIS A 1 91 ? -8.482 -9.084 -3.538 1.00 92.88 91 HIS A CA 1
ATOM 755 C C . HIS A 1 91 ? -8.089 -10.428 -2.917 1.00 92.88 91 HIS A C 1
ATOM 757 O O . HIS A 1 91 ? -8.712 -11.449 -3.209 1.00 92.88 91 HIS A O 1
ATOM 763 N N . THR A 1 92 ? -7.074 -10.441 -2.052 1.00 91.88 92 THR A N 1
ATOM 764 C CA . THR A 1 92 ? -6.699 -11.633 -1.291 1.00 91.88 92 THR A CA 1
ATOM 765 C C . THR A 1 92 ? -7.642 -11.832 -0.102 1.00 91.88 92 THR A C 1
ATOM 767 O O . THR A 1 92 ? -8.337 -10.911 0.329 1.00 91.88 92 THR A O 1
ATOM 770 N N . GLY A 1 93 ? -7.706 -13.059 0.424 1.00 92.75 93 GLY A N 1
ATOM 771 C CA . GLY A 1 93 ? -8.497 -13.341 1.625 1.00 92.75 93 GLY A CA 1
ATOM 772 C C . GLY A 1 93 ? -8.025 -12.506 2.830 1.00 92.75 93 GLY A C 1
ATOM 773 O O . GLY A 1 93 ? -6.837 -12.188 2.896 1.00 92.75 93 GLY A O 1
ATOM 774 N N . PRO A 1 94 ? -8.903 -12.190 3.806 1.00 89.88 94 PRO A N 1
ATOM 775 C CA . PRO A 1 94 ? -8.590 -11.269 4.906 1.00 89.88 94 PRO A CA 1
ATOM 776 C C . PRO A 1 94 ? -7.301 -11.593 5.670 1.00 89.88 94 PRO A C 1
ATOM 778 O O . PRO A 1 94 ? -6.524 -10.691 5.966 1.00 89.88 94 PRO A O 1
ATOM 781 N N . GLU A 1 95 ? -7.049 -12.877 5.938 1.00 92.75 95 GLU A N 1
ATOM 782 C CA . GLU A 1 95 ? -5.834 -13.331 6.624 1.00 92.75 95 GLU A CA 1
ATOM 783 C C . GLU A 1 95 ? -4.576 -13.049 5.794 1.00 92.75 95 GLU A C 1
ATOM 785 O O . GLU A 1 95 ? -3.627 -12.440 6.279 1.00 92.75 95 GLU A O 1
ATOM 790 N N . ASN A 1 96 ? -4.585 -13.422 4.513 1.00 92.81 96 ASN A N 1
ATOM 791 C CA . ASN A 1 96 ? -3.445 -13.201 3.622 1.00 92.81 96 ASN A CA 1
ATOM 792 C C . ASN A 1 96 ? -3.179 -11.708 3.417 1.00 92.81 96 ASN A C 1
ATOM 794 O O . ASN A 1 96 ? -2.023 -11.290 3.421 1.00 92.81 96 ASN A O 1
ATOM 798 N N . MET A 1 97 ? -4.238 -10.906 3.291 1.00 93.38 97 MET A N 1
ATOM 799 C CA . MET A 1 97 ? -4.134 -9.453 3.207 1.00 93.38 97 MET A CA 1
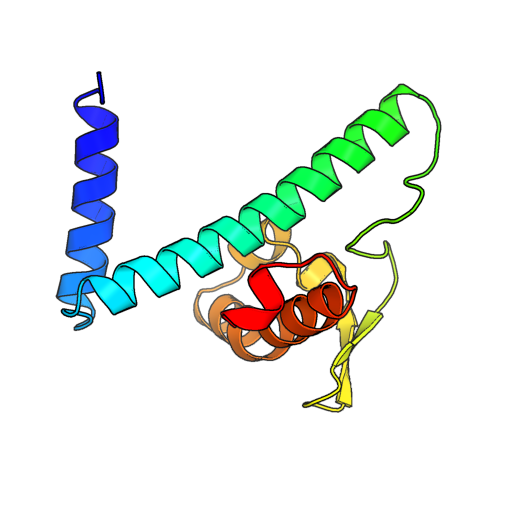ATOM 800 C C . MET A 1 97 ? -3.468 -8.886 4.462 1.00 93.38 97 MET A C 1
ATOM 802 O O . MET A 1 97 ? -2.529 -8.099 4.361 1.00 93.38 97 MET A O 1
ATOM 806 N N . PHE A 1 98 ? -3.923 -9.310 5.644 1.00 91.69 98 PHE A N 1
ATOM 807 C CA . PHE A 1 98 ? -3.359 -8.865 6.912 1.00 91.69 98 PHE A CA 1
ATOM 808 C C . PHE A 1 98 ? -1.876 -9.231 7.038 1.00 91.69 98 PHE A C 1
ATOM 810 O O . PHE A 1 98 ? -1.066 -8.366 7.370 1.00 91.69 98 PHE A O 1
ATOM 817 N N . GLN A 1 99 ? -1.501 -10.475 6.724 1.00 93.31 99 GLN A N 1
ATOM 818 C CA . GLN A 1 99 ? -0.102 -10.907 6.773 1.00 93.31 99 GLN A CA 1
ATOM 819 C C . GLN A 1 99 ? 0.762 -10.155 5.754 1.00 93.31 99 GLN A C 1
ATOM 821 O O . GLN A 1 99 ? 1.835 -9.676 6.116 1.00 93.31 99 GLN A O 1
ATOM 826 N N . MET A 1 100 ? 0.285 -9.981 4.516 1.00 94.38 100 MET A N 1
ATOM 827 C CA . MET A 1 100 ? 0.998 -9.237 3.474 1.00 94.38 100 MET A CA 1
ATOM 828 C C . MET A 1 100 ? 1.278 -7.797 3.909 1.00 94.38 100 MET A C 1
ATOM 830 O O . MET A 1 100 ? 2.417 -7.333 3.843 1.00 94.38 100 MET A O 1
ATOM 834 N N . VAL A 1 101 ? 0.248 -7.104 4.400 1.00 93.12 101 VAL A N 1
ATOM 835 C CA . VAL A 1 101 ? 0.370 -5.714 4.843 1.00 93.12 101 VAL A CA 1
ATOM 836 C C . VAL A 1 101 ? 1.323 -5.609 6.031 1.00 93.12 101 VAL A C 1
ATOM 838 O O . VAL A 1 101 ? 2.271 -4.827 5.993 1.00 93.12 101 VAL A O 1
ATOM 841 N N . ARG A 1 102 ? 1.102 -6.433 7.063 1.00 90.94 102 ARG A N 1
ATOM 842 C CA . ARG A 1 102 ? 1.864 -6.409 8.315 1.00 90.94 102 ARG A CA 1
ATOM 843 C C . ARG A 1 102 ? 3.339 -6.756 8.127 1.00 90.94 102 ARG A C 1
ATOM 845 O O . ARG A 1 102 ? 4.174 -6.144 8.781 1.00 90.94 102 ARG A O 1
ATOM 852 N N . GLN A 1 103 ? 3.646 -7.768 7.319 1.00 91.50 103 GLN A N 1
ATOM 853 C CA . GLN A 1 103 ? 5.004 -8.306 7.214 1.00 91.50 103 GLN A CA 1
ATOM 854 C C . GLN A 1 103 ? 5.823 -7.629 6.118 1.00 91.50 103 GLN A C 1
ATOM 856 O O . GLN A 1 103 ? 7.026 -7.464 6.292 1.00 91.50 103 GLN A O 1
ATOM 861 N N . ASN A 1 104 ? 5.189 -7.249 5.003 1.00 93.44 104 ASN A N 1
ATOM 862 C CA . ASN A 1 104 ? 5.904 -6.825 3.800 1.00 93.44 104 ASN A CA 1
ATOM 863 C C . ASN A 1 104 ? 5.612 -5.374 3.433 1.00 93.44 104 ASN A C 1
ATOM 865 O O . ASN A 1 104 ? 6.541 -4.581 3.350 1.00 93.44 104 ASN A O 1
ATOM 869 N N . VAL A 1 105 ? 4.340 -4.998 3.253 1.00 92.69 105 VAL A N 1
ATOM 870 C CA . VAL A 1 105 ? 3.993 -3.671 2.707 1.00 92.69 105 VAL A CA 1
ATOM 871 C C . VAL A 1 105 ? 4.456 -2.537 3.626 1.00 92.69 105 VAL A C 1
ATOM 873 O O . VAL A 1 105 ? 5.005 -1.552 3.139 1.00 92.69 105 VAL A O 1
ATOM 876 N N . PHE A 1 106 ? 4.295 -2.673 4.947 1.00 90.38 106 PHE A N 1
ATOM 877 C CA . PHE A 1 106 ? 4.790 -1.665 5.892 1.00 90.38 106 PHE A CA 1
ATOM 878 C C . PHE A 1 106 ? 6.310 -1.518 5.858 1.00 90.38 106 PHE A C 1
ATOM 880 O O . PHE A 1 106 ? 6.816 -0.399 5.780 1.00 90.38 106 PHE A O 1
ATOM 887 N N . GLU A 1 107 ? 7.036 -2.634 5.900 1.00 90.19 107 GLU A N 1
ATOM 888 C CA . GLU A 1 107 ? 8.499 -2.612 5.859 1.00 90.19 107 GLU A CA 1
ATOM 889 C C . GLU A 1 107 ? 8.997 -2.039 4.530 1.00 90.19 107 GLU A C 1
ATOM 891 O O . GLU A 1 107 ? 9.885 -1.190 4.516 1.00 90.19 107 GLU A O 1
ATOM 896 N N . PHE A 1 108 ? 8.347 -2.391 3.422 1.00 90.25 108 PHE A N 1
ATOM 897 C CA . PHE A 1 108 ? 8.635 -1.826 2.112 1.00 90.25 108 PHE A CA 1
ATOM 898 C C . PHE A 1 108 ? 8.445 -0.305 2.086 1.00 90.25 108 PHE A C 1
ATOM 900 O O . PHE A 1 108 ? 9.353 0.426 1.690 1.00 90.25 108 PHE A O 1
ATOM 907 N N . ILE A 1 109 ? 7.313 0.202 2.578 1.00 87.25 109 ILE A N 1
ATOM 908 C CA . ILE A 1 109 ? 7.027 1.643 2.599 1.00 87.25 109 ILE A CA 1
ATOM 909 C C . ILE A 1 109 ? 8.067 2.428 3.404 1.00 87.25 109 ILE A C 1
ATOM 911 O O . ILE A 1 109 ? 8.480 3.510 2.977 1.00 87.25 109 ILE A O 1
ATOM 915 N N . LYS A 1 110 ? 8.541 1.878 4.528 1.00 84.12 110 LYS A N 1
ATOM 916 C CA . LYS A 1 110 ? 9.614 2.497 5.320 1.00 84.12 110 LYS A CA 1
ATOM 917 C C . LYS A 1 110 ? 10.900 2.668 4.507 1.00 84.12 110 LYS A C 1
ATOM 919 O O . LYS A 1 110 ? 11.581 3.678 4.670 1.00 84.12 110 LYS A O 1
ATOM 924 N N . THR A 1 111 ? 11.206 1.739 3.596 1.00 81.75 111 THR A N 1
ATOM 925 C CA . THR A 1 111 ? 12.401 1.831 2.734 1.00 81.75 111 THR A CA 1
ATOM 926 C C . THR A 1 111 ? 12.294 2.878 1.626 1.00 81.75 111 THR A C 1
ATOM 928 O O . THR A 1 111 ? 13.307 3.444 1.234 1.00 81.75 111 THR A O 1
ATOM 931 N N . ILE A 1 112 ? 11.087 3.209 1.152 1.00 75.88 112 ILE A N 1
ATOM 932 C CA . ILE A 1 112 ? 10.894 4.252 0.125 1.00 75.88 112 ILE A CA 1
ATOM 933 C C . ILE A 1 112 ? 11.206 5.647 0.697 1.00 75.88 112 ILE A C 1
ATOM 935 O O . ILE A 1 112 ? 11.631 6.556 -0.016 1.00 75.88 112 ILE A O 1
ATOM 939 N N . GLY A 1 113 ? 11.000 5.840 2.002 1.00 60.03 113 GLY A N 1
ATOM 940 C CA . GLY A 1 113 ? 11.102 7.138 2.665 1.00 60.03 113 GLY A CA 1
ATOM 941 C C . GLY A 1 113 ? 12.496 7.548 3.153 1.00 60.03 113 GLY A C 1
ATOM 942 O O . GLY A 1 113 ? 12.590 8.519 3.901 1.00 60.03 113 GLY A O 1
ATOM 943 N N . THR A 1 114 ? 13.570 6.852 2.771 1.00 54.09 114 THR A N 1
ATOM 944 C CA . THR A 1 114 ? 14.944 7.171 3.215 1.00 54.09 114 THR A CA 1
ATOM 945 C C . THR A 1 114 ? 15.628 8.298 2.425 1.00 54.09 114 THR A C 1
ATOM 947 O O . THR A 1 114 ? 16.775 8.629 2.715 1.00 54.09 114 THR A O 1
ATOM 950 N N . GLY A 1 115 ? 14.951 8.911 1.446 1.00 46.75 115 GLY A N 1
ATOM 951 C CA . GLY A 1 115 ? 15.386 10.160 0.803 1.00 46.75 115 GLY A CA 1
ATOM 952 C C . GLY A 1 115 ? 14.898 11.399 1.568 1.00 46.75 115 GLY A C 1
ATOM 953 O O . GLY A 1 115 ? 13.798 11.381 2.116 1.00 46.75 115 GLY A O 1
ATOM 954 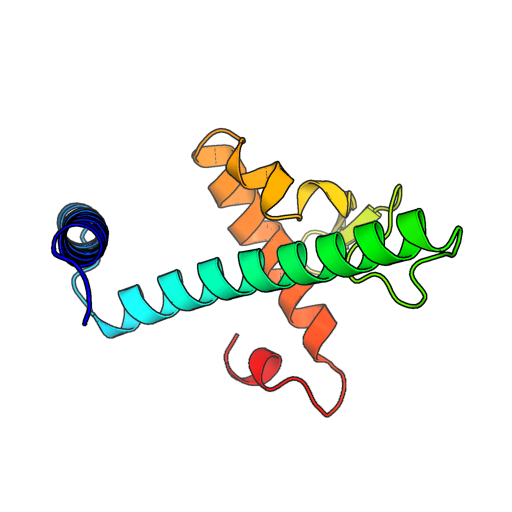N N . GLU A 1 116 ? 15.693 12.476 1.585 1.00 44.03 116 GLU A N 1
ATOM 955 C CA . GLU A 1 116 ? 15.555 13.686 2.431 1.00 44.03 116 GLU A CA 1
ATOM 956 C C . GLU A 1 116 ? 14.179 14.410 2.424 1.00 44.03 116 GLU A C 1
ATOM 958 O O . GLU A 1 116 ? 13.945 15.279 3.266 1.00 44.03 116 GLU A O 1
ATOM 963 N N . GLU A 1 117 ? 13.227 14.032 1.563 1.00 48.12 117 GLU A N 1
ATOM 964 C CA . GLU A 1 117 ? 11.919 14.692 1.407 1.00 48.12 117 GLU A CA 1
ATOM 965 C C . GLU A 1 117 ? 10.678 13.836 1.732 1.00 48.12 117 GLU A C 1
ATOM 967 O O . GLU A 1 117 ? 9.553 14.287 1.517 1.00 48.12 117 GLU A O 1
ATOM 972 N N . SER A 1 118 ? 10.801 12.624 2.284 1.00 55.62 118 SER A N 1
ATOM 973 C CA . SER A 1 118 ? 9.592 11.864 2.647 1.00 55.62 118 SER A CA 1
ATOM 974 C C . SER A 1 118 ? 9.114 12.205 4.059 1.00 55.62 118 SER A C 1
ATOM 976 O O . SER A 1 118 ? 9.666 11.749 5.055 1.00 55.62 118 SER A O 1
ATOM 978 N N . ALA A 1 119 ? 8.044 12.996 4.175 1.00 49.41 119 ALA A N 1
ATOM 979 C CA . ALA A 1 119 ? 7.386 13.259 5.460 1.00 49.41 119 ALA A CA 1
ATOM 980 C C . ALA A 1 119 ? 6.897 11.970 6.160 1.00 49.41 119 ALA A C 1
ATOM 982 O O . ALA A 1 119 ? 6.696 11.972 7.370 1.00 49.41 119 ALA A O 1
ATOM 983 N N . TYR A 1 120 ? 6.729 10.873 5.416 1.00 54.38 120 TYR A N 1
ATOM 984 C CA . TYR A 1 120 ? 6.109 9.636 5.888 1.00 54.38 120 TYR A CA 1
ATOM 985 C C . TYR A 1 120 ? 7.043 8.705 6.659 1.00 54.38 120 TYR A C 1
ATOM 987 O O . TYR A 1 120 ? 6.588 8.079 7.612 1.00 54.38 120 TYR A O 1
ATOM 995 N N . SER A 1 121 ? 8.341 8.661 6.340 1.00 54.38 121 SER A N 1
ATOM 996 C CA . SER A 1 121 ? 9.315 7.877 7.122 1.00 54.38 121 SER A CA 1
ATOM 997 C C . SER A 1 121 ? 9.473 8.375 8.560 1.00 54.38 121 SER A C 1
ATOM 999 O O . SER A 1 121 ? 10.029 7.672 9.393 1.00 54.38 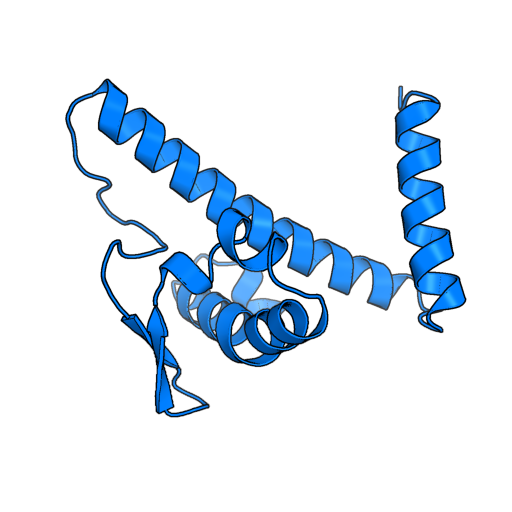121 SER A O 1
ATOM 1001 N N . ARG A 1 122 ? 8.984 9.583 8.872 1.00 53.31 122 ARG A N 1
ATOM 1002 C CA . ARG A 1 122 ? 9.009 10.141 10.231 1.00 53.31 122 ARG A CA 1
ATOM 1003 C C . ARG A 1 122 ? 7.828 9.708 11.104 1.00 53.31 122 ARG A C 1
ATOM 1005 O O . ARG A 1 122 ? 7.920 9.857 12.318 1.00 53.31 122 ARG A O 1
ATOM 1012 N N . TYR A 1 123 ? 6.725 9.251 10.506 1.00 51.91 123 TYR A N 1
ATOM 1013 C CA . TYR A 1 123 ? 5.472 8.928 11.209 1.00 51.91 123 TYR A CA 1
ATOM 1014 C C . TYR A 1 123 ? 5.066 7.442 11.091 1.00 51.91 123 TYR A C 1
ATOM 1016 O O . TYR A 1 123 ? 4.013 7.059 11.607 1.00 51.91 123 TYR A O 1
ATOM 1024 N N . MET A 1 124 ? 5.880 6.618 10.421 1.00 56.03 124 MET A N 1
ATOM 1025 C CA . MET A 1 124 ? 5.795 5.147 10.383 1.00 56.03 124 MET A CA 1
ATOM 1026 C C . MET A 1 124 ? 7.002 4.518 11.072 1.00 56.03 124 MET A C 1
ATOM 1028 O O . MET A 1 124 ? 6.855 3.379 11.572 1.00 56.03 124 MET A O 1
#

pLDDT: mean 84.98, std 12.45, range [44.03, 95.88]

Foldseek 3Di:
DCDPVNVVVVVVLVVVCVVVVNPDPVVSVVVVVLLVVLQVLLVVLVVLVVVCVVVVHDNPDRLFDPPAWDQQPVVRDTHHSVCLHPVRLVPPDPVSSVCSCVRPNVSSVLVVQPDPPRPVVVVD

Sequence (124 aa):
MITGEIKTKIDQIWDTFHVSGITNPITVLEQMTYIFFMKMLDDKQLQEEDMARDFDSEVKNPTFLVGQNWLNPVTEQEVPYESMRWSVFRHTGPENMFQMVRQNVFEFIKTIGTGEESAYSRYM